Protein AF-A0A177CBW6-F1 (afdb_monomer_lite)

Structure (mmCIF, N/CA/C/O backbone):
data_AF-A0A177CBW6-F1
#
_entry.id   AF-A0A177CBW6-F1
#
loop_
_atom_site.group_PDB
_atom_site.id
_atom_site.type_symbol
_atom_site.lab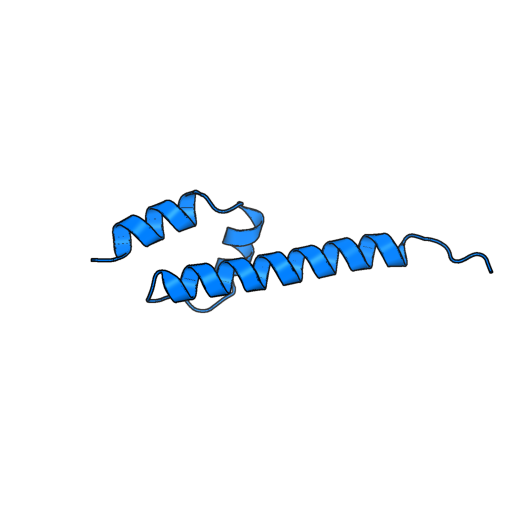el_atom_id
_atom_site.label_alt_id
_atom_site.label_comp_id
_atom_site.label_asym_id
_atom_site.label_entity_id
_atom_site.label_seq_id
_atom_site.pdbx_PDB_ins_code
_atom_site.Cartn_x
_atom_site.Cartn_y
_atom_site.Cartn_z
_atom_site.occupancy
_atom_site.B_iso_or_equiv
_atom_site.auth_seq_id
_atom_site.auth_comp_id
_atom_site.auth_asym_id
_atom_site.auth_atom_id
_atom_site.pdbx_PDB_model_num
ATOM 1 N N . ASP A 1 1 ? 5.223 -0.560 -19.975 1.00 48.47 1 ASP A N 1
ATOM 2 C CA . ASP A 1 1 ? 6.046 0.484 -19.317 1.00 48.47 1 ASP A CA 1
ATOM 3 C C . ASP A 1 1 ? 5.181 1.059 -18.202 1.00 48.47 1 ASP A C 1
ATOM 5 O O . ASP A 1 1 ? 4.693 2.179 -18.268 1.00 48.47 1 ASP A O 1
ATOM 9 N N . ASP A 1 2 ? 4.876 0.214 -17.218 1.00 55.53 2 ASP A N 1
ATOM 10 C CA . ASP A 1 2 ? 3.818 0.449 -16.219 1.00 55.53 2 ASP A CA 1
ATOM 11 C C . ASP A 1 2 ? 4.411 0.842 -14.857 1.00 55.53 2 ASP 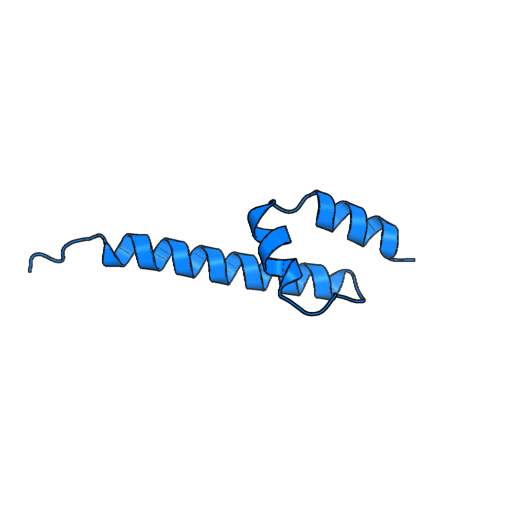A C 1
ATOM 13 O O . ASP A 1 2 ? 3.731 1.345 -13.961 1.00 55.53 2 ASP A O 1
ATOM 17 N N . THR A 1 3 ? 5.734 0.737 -14.755 1.00 70.62 3 THR A N 1
ATOM 18 C CA . THR A 1 3 ? 6.575 1.112 -13.622 1.00 70.62 3 THR A CA 1
ATOM 19 C C . THR A 1 3 ? 6.411 2.563 -13.138 1.00 70.62 3 THR A C 1
ATOM 21 O O . THR A 1 3 ? 6.358 2.754 -11.920 1.00 70.62 3 THR A O 1
ATOM 24 N N . PRO A 1 4 ? 6.289 3.613 -13.984 1.00 81.69 4 PRO A N 1
ATOM 25 C CA . PRO A 1 4 ? 6.110 4.978 -13.478 1.00 81.69 4 PRO A CA 1
ATOM 26 C C . PRO A 1 4 ? 4.709 5.228 -12.895 1.00 81.69 4 PRO A C 1
ATOM 28 O O . PRO A 1 4 ? 4.582 5.962 -11.913 1.00 81.69 4 PRO A O 1
ATOM 31 N N . LEU A 1 5 ? 3.665 4.605 -13.454 1.00 83.88 5 LEU A N 1
ATOM 32 C CA . LEU A 1 5 ? 2.291 4.721 -12.949 1.00 83.88 5 LEU A CA 1
ATOM 33 C C . LEU A 1 5 ? 2.121 3.962 -11.629 1.00 83.88 5 LEU A C 1
ATOM 35 O O . LEU A 1 5 ? 1.549 4.506 -10.685 1.00 83.88 5 LEU A O 1
ATOM 39 N N . GLN A 1 6 ? 2.693 2.760 -11.528 1.00 82.31 6 GLN A N 1
ATOM 40 C CA . GLN A 1 6 ? 2.761 1.994 -10.280 1.00 82.31 6 GLN A CA 1
ATOM 41 C C . GLN A 1 6 ? 3.475 2.769 -9.177 1.00 82.31 6 GLN A C 1
ATOM 43 O O . GLN A 1 6 ? 2.969 2.867 -8.062 1.00 82.31 6 GLN A O 1
ATOM 48 N N . ALA A 1 7 ? 4.625 3.372 -9.488 1.00 84.31 7 ALA A N 1
ATOM 49 C CA . ALA A 1 7 ? 5.368 4.168 -8.521 1.00 84.31 7 ALA A CA 1
ATOM 50 C C . ALA A 1 7 ? 4.567 5.395 -8.062 1.00 84.31 7 ALA A C 1
ATOM 52 O O . ALA A 1 7 ? 4.529 5.688 -6.867 1.00 84.31 7 ALA A O 1
ATOM 53 N N . ALA A 1 8 ? 3.906 6.109 -8.977 1.00 88.56 8 ALA A N 1
ATOM 54 C CA . ALA A 1 8 ? 3.058 7.246 -8.622 1.00 88.56 8 ALA A CA 1
ATOM 55 C C . ALA A 1 8 ? 1.877 6.822 -7.732 1.00 88.56 8 ALA A C 1
ATOM 57 O O . ALA A 1 8 ? 1.610 7.473 -6.720 1.00 88.56 8 ALA A O 1
ATOM 58 N N . TYR A 1 9 ? 1.222 5.705 -8.065 1.00 87.50 9 TYR A N 1
ATOM 59 C CA . TYR A 1 9 ? 0.128 5.144 -7.277 1.00 87.50 9 TYR A CA 1
ATOM 60 C C . TYR A 1 9 ? 0.597 4.724 -5.881 1.00 87.50 9 TYR A C 1
ATOM 62 O O . TYR A 1 9 ? 0.055 5.200 -4.886 1.00 87.50 9 TYR A O 1
ATOM 70 N N . TYR A 1 10 ? 1.664 3.922 -5.797 1.00 86.00 10 TYR A N 1
ATOM 71 C CA . TYR A 1 10 ? 2.247 3.468 -4.534 1.00 86.00 10 TYR A CA 1
ATOM 72 C C . TYR A 1 10 ? 2.641 4.640 -3.632 1.00 86.00 10 TYR A C 1
ATOM 74 O O . TYR A 1 10 ? 2.368 4.617 -2.435 1.00 86.00 10 TYR A O 1
ATOM 82 N N . ASN A 1 11 ? 3.226 5.704 -4.191 1.00 88.62 11 ASN A N 1
ATOM 83 C CA . ASN A 1 11 ? 3.580 6.899 -3.423 1.00 88.62 11 ASN A CA 1
ATOM 84 C C . ASN A 1 11 ? 2.357 7.635 -2.854 1.00 88.62 11 ASN A C 1
ATOM 86 O O . ASN A 1 11 ? 2.454 8.189 -1.757 1.00 88.62 11 ASN A O 1
ATOM 90 N N . GLY A 1 12 ? 1.224 7.621 -3.564 1.00 89.38 12 GLY A N 1
ATOM 91 C CA . GLY A 1 12 ? -0.035 8.232 -3.132 1.00 89.38 12 GLY A CA 1
ATOM 92 C C . GLY A 1 12 ? -0.818 7.431 -2.085 1.00 89.38 12 GLY A C 1
ATOM 93 O O . GLY A 1 12 ? -1.748 7.970 -1.482 1.00 89.38 12 GLY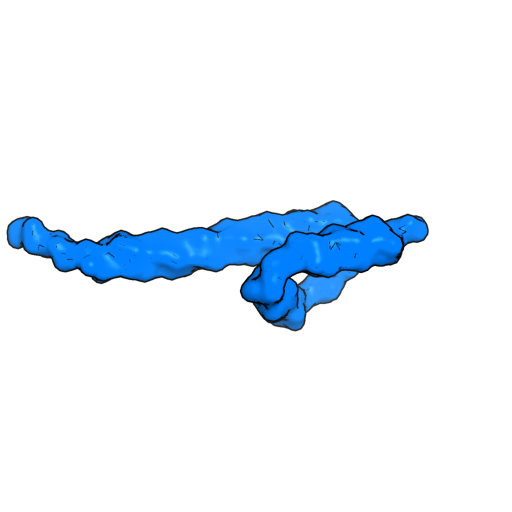 A O 1
ATOM 94 N N . LEU A 1 13 ? -0.459 6.167 -1.840 1.00 89.44 13 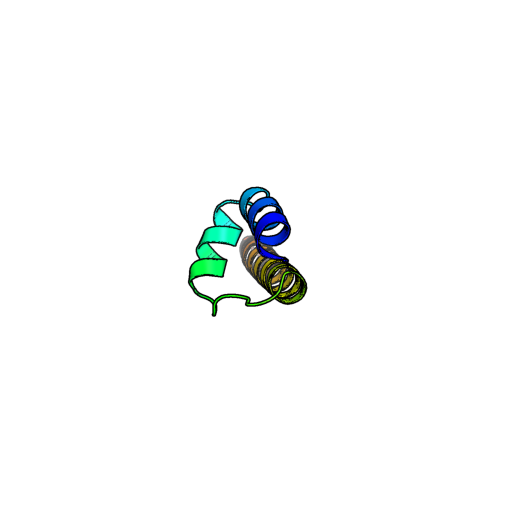LEU A N 1
ATOM 95 C CA . LEU A 1 13 ? -1.088 5.353 -0.801 1.00 89.44 13 LEU A CA 1
ATOM 96 C C . LEU A 1 13 ? -0.733 5.861 0.602 1.00 89.44 13 LEU A C 1
ATOM 98 O O . LEU A 1 13 ? 0.310 6.475 0.835 1.00 89.44 13 LEU A O 1
ATOM 102 N N . LYS A 1 14 ? -1.603 5.578 1.575 1.00 89.31 14 LYS A N 1
ATOM 103 C CA . LYS A 1 14 ? -1.307 5.844 2.989 1.00 89.31 14 LYS A CA 1
ATOM 104 C C . LYS A 1 14 ? -0.193 4.912 3.468 1.00 89.31 14 LYS A C 1
ATOM 106 O O . LYS A 1 14 ? -0.194 3.742 3.104 1.00 89.31 14 LYS A O 1
ATOM 111 N N . GLU A 1 15 ? 0.677 5.400 4.351 1.00 88.75 15 GLU A N 1
ATOM 112 C CA . GLU A 1 15 ? 1.781 4.617 4.943 1.00 88.75 15 GLU A CA 1
ATOM 113 C C . GLU A 1 15 ? 1.299 3.276 5.520 1.00 88.75 15 GLU A C 1
ATOM 115 O O . GLU A 1 15 ? 1.840 2.241 5.168 1.00 88.75 15 GLU A O 1
ATOM 120 N N . ILE A 1 16 ? 0.190 3.266 6.272 1.00 87.12 16 ILE A N 1
ATOM 121 C CA . ILE A 1 16 ? -0.403 2.033 6.826 1.00 87.12 16 ILE A CA 1
ATOM 122 C C . ILE A 1 16 ? -0.766 0.985 5.761 1.00 87.12 16 ILE A C 1
ATOM 124 O O . ILE A 1 16 ? -0.674 -0.212 6.014 1.00 87.12 16 ILE A O 1
ATOM 128 N N . ILE A 1 17 ? -1.189 1.427 4.574 1.00 87.69 17 ILE A N 1
ATOM 129 C CA . ILE A 1 17 ? -1.505 0.526 3.463 1.00 87.69 17 ILE A CA 1
ATOM 130 C C . ILE A 1 17 ? -0.199 0.031 2.841 1.00 87.69 17 ILE A C 1
ATOM 132 O O . ILE A 1 17 ? -0.085 -1.156 2.568 1.00 87.69 17 ILE A O 1
ATOM 136 N N . LYS A 1 18 ? 0.804 0.905 2.669 1.00 89.31 18 LYS A N 1
ATOM 137 C CA . LYS A 1 18 ? 2.136 0.516 2.175 1.00 89.31 18 LYS A CA 1
ATOM 138 C C . LYS A 1 18 ? 2.796 -0.528 3.078 1.00 89.31 18 LYS A C 1
ATOM 140 O O . LYS A 1 18 ? 3.301 -1.516 2.563 1.00 89.31 18 LYS A O 1
ATOM 145 N N . ASP A 1 19 ? 2.750 -0.339 4.396 1.00 89.62 19 ASP A N 1
ATOM 146 C CA . ASP A 1 19 ? 3.297 -1.285 5.377 1.00 89.62 19 ASP A CA 1
ATOM 147 C C . ASP A 1 19 ? 2.639 -2.668 5.266 1.00 89.62 19 ASP A C 1
ATOM 149 O O . ASP A 1 19 ? 3.330 -3.681 5.214 1.00 89.62 19 ASP A O 1
ATOM 153 N N . GLU A 1 20 ? 1.308 -2.731 5.162 1.00 87.69 20 GLU A N 1
ATOM 154 C CA . GLU A 1 20 ? 0.613 -4.009 4.959 1.00 87.69 20 GLU A CA 1
ATOM 155 C C . GLU A 1 20 ? 0.896 -4.611 3.574 1.00 87.69 20 GLU A C 1
ATOM 157 O O . GLU A 1 20 ? 1.021 -5.827 3.454 1.00 87.69 20 GLU A O 1
ATOM 162 N N . LEU A 1 21 ? 1.054 -3.789 2.531 1.00 86.62 21 LEU A N 1
ATOM 163 C CA . LEU A 1 21 ? 1.419 -4.260 1.191 1.00 86.62 21 LEU A CA 1
ATOM 164 C C . LEU A 1 21 ? 2.808 -4.916 1.153 1.00 86.62 21 LEU A C 1
ATOM 166 O O . LEU A 1 21 ? 3.002 -5.832 0.362 1.00 86.62 21 LEU A O 1
ATOM 170 N N . VAL A 1 22 ? 3.751 -4.521 2.019 1.00 85.00 22 VAL A N 1
ATOM 171 C CA . VAL A 1 22 ? 5.069 -5.184 2.143 1.00 85.00 22 VAL A CA 1
ATOM 172 C C . VAL A 1 22 ? 4.939 -6.637 2.621 1.00 85.00 22 VAL A C 1
ATOM 174 O O . VAL A 1 22 ? 5.811 -7.459 2.342 1.00 85.00 22 VAL A O 1
ATOM 177 N N . HIS A 1 23 ? 3.856 -6.977 3.324 1.00 83.50 23 HIS A N 1
ATOM 178 C CA . HIS A 1 23 ? 3.573 -8.345 3.759 1.00 83.50 23 HIS A CA 1
ATOM 179 C C . HIS A 1 23 ? 2.889 -9.209 2.689 1.00 83.50 23 HIS A C 1
ATOM 181 O O . HIS A 1 23 ? 2.686 -10.403 2.919 1.00 83.50 23 HIS A O 1
ATOM 187 N N . HIS A 1 24 ? 2.545 -8.632 1.539 1.00 81.44 24 HIS A N 1
ATOM 188 C CA . HIS A 1 24 ? 1.973 -9.338 0.400 1.00 81.44 24 HIS A CA 1
ATOM 189 C C . HIS A 1 24 ? 3.008 -9.536 -0.717 1.00 81.44 24 HIS A C 1
ATOM 191 O O . HIS A 1 24 ? 4.028 -8.847 -0.770 1.00 81.44 24 HIS A O 1
ATOM 197 N N . ASP A 1 25 ? 2.749 -10.497 -1.609 1.00 77.56 25 ASP A N 1
ATOM 198 C CA . ASP A 1 25 ? 3.550 -10.671 -2.820 1.00 77.56 25 ASP A CA 1
ATOM 199 C C . ASP A 1 25 ? 3.566 -9.382 -3.652 1.00 77.56 25 ASP A C 1
ATOM 201 O O . ASP A 1 25 ? 2.593 -8.622 -3.701 1.00 77.56 25 ASP A O 1
ATOM 205 N N . LYS A 1 26 ? 4.716 -9.122 -4.276 1.00 72.31 26 LYS A N 1
ATOM 206 C CA . LYS A 1 26 ? 4.939 -7.922 -5.080 1.00 72.31 26 LYS A CA 1
ATOM 207 C C . LYS A 1 26 ? 4.009 -7.975 -6.295 1.00 72.31 26 LYS A C 1
ATOM 209 O O . LYS A 1 26 ? 4.095 -8.925 -7.057 1.00 72.31 26 LYS A O 1
ATOM 214 N N . ALA A 1 27 ? 3.156 -6.967 -6.464 1.00 77.62 27 ALA A N 1
ATOM 215 C CA . ALA A 1 27 ? 2.344 -6.825 -7.670 1.00 77.62 27 ALA A CA 1
ATOM 216 C C . ALA A 1 27 ? 3.249 -6.595 -8.891 1.00 77.62 27 ALA A C 1
ATOM 218 O O . ALA A 1 27 ? 4.135 -5.731 -8.836 1.00 77.62 27 ALA A O 1
ATOM 219 N N . ASP A 1 28 ? 3.029 -7.356 -9.963 1.00 77.69 28 ASP A N 1
ATOM 220 C CA . ASP A 1 28 ? 3.752 -7.214 -11.228 1.00 77.69 28 ASP A CA 1
ATOM 221 C C . ASP A 1 28 ? 3.102 -6.115 -12.088 1.00 77.69 28 ASP A C 1
ATOM 223 O O . ASP A 1 28 ? 3.798 -5.321 -12.732 1.00 77.69 28 ASP A O 1
ATOM 227 N N . ASP A 1 29 ? 1.775 -5.980 -11.998 1.00 84.62 29 ASP A N 1
ATOM 228 C CA . ASP A 1 29 ? 0.981 -5.014 -12.756 1.00 84.62 29 ASP A CA 1
ATOM 229 C C . ASP A 1 29 ? 0.302 -3.937 -11.887 1.00 84.62 29 ASP A C 1
ATOM 231 O O . ASP A 1 29 ? 0.088 -4.074 -10.681 1.00 84.62 29 ASP A O 1
ATOM 235 N N . LEU A 1 30 ? -0.028 -2.795 -12.511 1.00 85.12 30 LEU A N 1
ATOM 236 C CA . LEU A 1 30 ? -0.716 -1.694 -11.819 1.00 85.12 30 LEU A CA 1
ATOM 237 C C . LEU A 1 30 ? -2.096 -2.126 -11.313 1.00 85.12 30 LEU A C 1
ATOM 239 O O . LEU A 1 30 ? -2.504 -1.710 -10.231 1.00 85.12 30 LEU A O 1
ATOM 243 N N . ASP A 1 31 ? -2.793 -2.949 -12.093 1.00 87.31 31 ASP A N 1
ATOM 244 C CA . ASP A 1 31 ? -4.121 -3.456 -11.748 1.00 87.31 31 ASP A CA 1
ATOM 245 C C . ASP A 1 31 ? -4.056 -4.318 -10.480 1.00 87.31 31 ASP A C 1
ATOM 247 O O . ASP A 1 31 ? -4.774 -4.058 -9.515 1.00 87.31 31 ASP A O 1
ATOM 251 N N . GLU A 1 32 ? -3.075 -5.223 -10.407 1.00 87.62 32 GLU A N 1
ATOM 252 C CA . GLU A 1 32 ? -2.828 -6.043 -9.220 1.00 87.62 32 GLU A CA 1
ATOM 253 C C . GLU A 1 32 ? -2.505 -5.189 -7.992 1.00 87.62 32 GLU A C 1
ATOM 255 O O . GLU A 1 32 ? -3.012 -5.456 -6.903 1.00 87.62 32 GLU A O 1
ATOM 260 N N . LEU A 1 33 ? -1.701 -4.130 -8.155 1.00 87.56 33 LEU A N 1
ATOM 261 C CA . LEU A 1 33 ? -1.381 -3.203 -7.070 1.00 87.56 33 LEU A CA 1
ATOM 262 C C . LEU A 1 33 ? -2.634 -2.483 -6.550 1.00 87.56 33 LEU A C 1
ATOM 264 O O . LEU A 1 33 ? -2.778 -2.298 -5.339 1.00 87.56 33 LEU A O 1
ATOM 268 N N . ILE A 1 34 ? -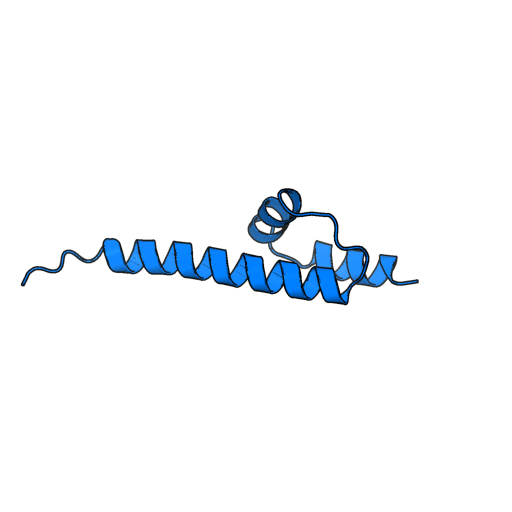3.541 -2.088 -7.449 1.00 89.25 34 ILE A N 1
ATOM 269 C CA . ILE A 1 34 ? -4.821 -1.467 -7.094 1.00 89.25 34 ILE A CA 1
ATOM 270 C C . ILE A 1 34 ? -5.699 -2.474 -6.343 1.00 89.25 34 ILE A C 1
ATOM 272 O O . ILE A 1 34 ? -6.211 -2.153 -5.268 1.00 89.25 34 ILE A O 1
ATOM 276 N N . GLU A 1 35 ? -5.849 -3.696 -6.856 1.00 91.06 35 GLU A N 1
ATOM 277 C CA . GLU A 1 35 ? -6.643 -4.747 -6.211 1.00 91.06 35 GLU A CA 1
ATOM 278 C C . GLU A 1 35 ? -6.111 -5.105 -4.816 1.00 91.06 35 GLU A C 1
ATOM 280 O O . GLU A 1 35 ? -6.885 -5.228 -3.858 1.00 91.06 35 GLU A O 1
ATOM 285 N N . LEU A 1 36 ? -4.788 -5.231 -4.677 1.00 90.06 36 LEU A N 1
ATOM 286 C CA . LEU A 1 36 ? -4.111 -5.470 -3.404 1.00 90.06 36 LEU A CA 1
ATOM 287 C C . LEU A 1 36 ? -4.353 -4.324 -2.420 1.00 90.06 36 LEU A C 1
ATOM 289 O O . LEU A 1 36 ? -4.750 -4.576 -1.281 1.00 90.06 36 LEU A O 1
ATOM 293 N N . ALA A 1 37 ? -4.180 -3.074 -2.855 1.00 90.19 37 ALA A N 1
ATOM 294 C CA . ALA A 1 37 ? -4.407 -1.904 -2.011 1.00 90.19 37 ALA A CA 1
ATOM 295 C C . ALA A 1 37 ? -5.862 -1.823 -1.521 1.00 90.19 37 ALA A C 1
ATOM 297 O O . ALA A 1 37 ? -6.094 -1.576 -0.337 1.00 90.19 37 ALA A O 1
ATOM 298 N N . VAL A 1 38 ? -6.840 -2.097 -2.393 1.00 91.69 38 VAL A N 1
ATOM 299 C CA . VAL A 1 38 ? -8.270 -2.131 -2.034 1.00 91.69 38 VAL A CA 1
ATOM 300 C C . VAL A 1 38 ? -8.561 -3.240 -1.023 1.00 91.69 38 VAL A C 1
ATOM 302 O O . VAL A 1 38 ? -9.275 -3.022 -0.043 1.00 91.69 38 VAL A O 1
ATOM 305 N N . ARG A 1 39 ? -7.995 -4.436 -1.219 1.00 91.44 39 ARG A N 1
ATOM 306 C CA . ARG A 1 39 ? -8.184 -5.565 -0.297 1.00 91.44 39 ARG A CA 1
ATOM 307 C C . ARG A 1 39 ? -7.601 -5.273 1.086 1.00 91.44 39 ARG A C 1
ATOM 309 O O . ARG A 1 39 ? -8.241 -5.575 2.094 1.00 91.44 39 ARG A O 1
ATOM 316 N N . VAL A 1 40 ? -6.413 -4.672 1.132 1.00 91.12 40 VAL A N 1
ATOM 317 C CA . VAL A 1 40 ? -5.760 -4.244 2.375 1.00 91.12 40 VAL A CA 1
ATOM 318 C C . VAL A 1 40 ? -6.577 -3.158 3.075 1.00 91.12 40 VAL A C 1
ATOM 320 O O . VAL A 1 40 ? -6.819 -3.269 4.276 1.00 91.12 40 VAL A O 1
ATOM 323 N N . ASP A 1 41 ? -7.054 -2.144 2.348 1.00 90.25 41 ASP A N 1
ATOM 324 C CA . ASP A 1 41 ? -7.870 -1.067 2.925 1.00 90.25 41 ASP A CA 1
ATOM 325 C C . ASP A 1 41 ? -9.177 -1.605 3.524 1.00 90.25 41 ASP A C 1
ATOM 327 O O . ASP A 1 41 ? -9.494 -1.292 4.672 1.00 90.25 41 ASP A O 1
ATOM 331 N N . ASN A 1 42 ? -9.868 -2.510 2.820 1.00 90.50 42 ASN A N 1
ATOM 332 C CA . ASN A 1 42 ? -11.063 -3.182 3.338 1.00 90.50 42 ASN A CA 1
ATOM 333 C C . ASN A 1 42 ? -10.769 -3.938 4.640 1.00 90.50 42 ASN A C 1
ATOM 335 O O . ASN A 1 42 ? -11.455 -3.730 5.638 1.00 90.50 42 ASN A O 1
ATOM 339 N N . ARG A 1 43 ? -9.694 -4.734 4.682 1.00 88.88 43 ARG A N 1
ATOM 340 C CA . ARG A 1 43 ? -9.302 -5.476 5.890 1.00 88.88 43 ARG A CA 1
ATOM 341 C C . ARG A 1 43 ? -8.952 -4.544 7.055 1.00 88.88 43 ARG A C 1
ATOM 343 O O . ARG A 1 43 ? -9.293 -4.821 8.207 1.00 88.88 43 ARG A O 1
ATOM 350 N N . LEU A 1 44 ? -8.267 -3.433 6.778 1.00 88.19 44 LEU A N 1
ATOM 351 C CA . LEU A 1 44 ? -7.951 -2.410 7.778 1.00 88.19 44 LEU A CA 1
ATOM 352 C C . LEU A 1 44 ? -9.211 -1.698 8.278 1.00 88.19 44 LEU A C 1
ATOM 354 O O . LEU A 1 44 ? -9.305 -1.384 9.469 1.00 88.19 44 LEU A O 1
ATOM 358 N N . TYR A 1 45 ? -10.174 -1.444 7.394 1.00 87.50 45 TYR A N 1
ATOM 359 C CA . TYR A 1 45 ? -11.463 -0.862 7.736 1.00 87.50 45 TYR A CA 1
ATOM 360 C C . TYR A 1 45 ? -12.295 -1.811 8.602 1.00 87.50 45 TYR A C 1
ATOM 362 O O . TYR A 1 45 ? -12.793 -1.393 9.649 1.00 87.50 45 TYR A O 1
ATOM 370 N N . GLU A 1 46 ? -12.387 -3.089 8.235 1.00 87.12 46 GLU A N 1
ATOM 371 C CA . GLU A 1 46 ? -13.061 -4.128 9.020 1.00 87.12 46 GLU A CA 1
ATOM 372 C C . GLU A 1 46 ? -12.436 -4.236 10.412 1.00 87.12 46 GLU A C 1
ATOM 374 O O . GLU A 1 46 ? -13.134 -4.055 11.407 1.00 87.12 46 GLU A O 1
ATOM 379 N N . ARG A 1 47 ? -11.104 -4.343 10.506 1.00 83.56 47 ARG A N 1
ATOM 380 C CA . ARG A 1 47 ? -10.385 -4.399 11.790 1.00 83.56 47 ARG A CA 1
ATOM 381 C C . ARG A 1 47 ? -10.639 -3.174 12.675 1.00 83.56 47 ARG A C 1
ATOM 383 O O . ARG A 1 47 ? -10.682 -3.286 13.903 1.00 83.56 47 ARG A O 1
ATOM 390 N N . GLN A 1 48 ? -10.757 -1.985 12.084 1.00 81.88 48 GLN A N 1
ATOM 391 C CA . GLN A 1 48 ? -11.089 -0.762 12.821 1.00 81.88 48 GLN A CA 1
ATOM 392 C C . GLN A 1 48 ? -12.559 -0.727 13.246 1.00 81.88 48 GLN A C 1
ATOM 394 O O . GLN A 1 48 ? -12.865 -0.293 14.358 1.00 81.88 48 GLN A O 1
ATOM 399 N N . THR A 1 49 ? -13.458 -1.205 12.391 1.00 78.25 49 THR A N 1
ATOM 400 C CA . THR A 1 49 ? -14.900 -1.239 12.648 1.00 78.25 49 THR A CA 1
ATOM 401 C C . THR A 1 49 ? -15.236 -2.271 13.722 1.00 78.25 49 THR A C 1
ATOM 403 O O . THR A 1 49 ? -15.951 -1.949 14.666 1.00 78.25 49 THR A O 1
ATOM 406 N N . GLU A 1 50 ? -14.625 -3.455 13.678 1.00 68.50 50 GLU A N 1
ATOM 407 C CA . GLU A 1 50 ? -14.747 -4.492 14.707 1.00 68.50 50 GLU A CA 1
ATOM 408 C C . GLU A 1 50 ? -14.301 -3.987 16.082 1.00 68.50 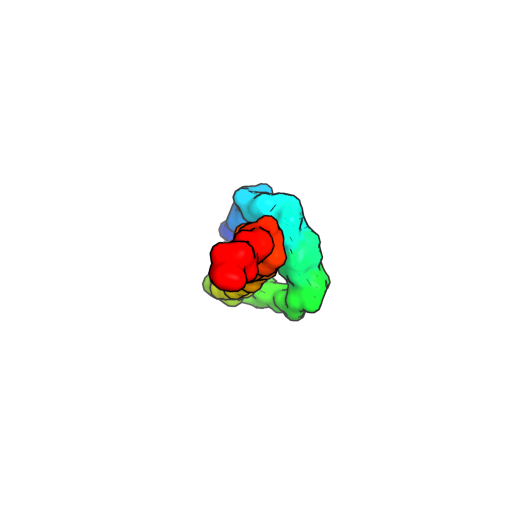50 GLU A C 1
ATOM 410 O O . GLU A 1 50 ? -15.004 -4.182 17.072 1.00 68.50 50 GLU A O 1
ATOM 415 N N . LYS A 1 51 ? -13.182 -3.254 16.164 1.00 61.09 51 LYS A N 1
ATOM 416 C CA . LYS A 1 51 ? -12.747 -2.617 17.421 1.00 61.09 51 LYS A CA 1
ATOM 417 C C . LYS A 1 51 ? -13.740 -1.572 17.932 1.00 61.09 51 LYS A C 1
ATOM 419 O O . LYS A 1 51 ? -13.848 -1.372 19.140 1.00 61.09 51 LYS A O 1
ATOM 424 N N . LYS A 1 52 ? -14.449 -0.897 17.027 1.00 59.81 52 LYS A N 1
ATOM 425 C CA . LYS A 1 52 ? -15.442 0.127 17.367 1.00 59.81 52 LYS A CA 1
ATOM 426 C C . LYS A 1 52 ? -16.764 -0.486 17.838 1.00 59.81 52 LYS A C 1
ATOM 428 O O . LYS A 1 52 ? -17.417 0.093 18.703 1.00 59.81 52 LYS A O 1
ATOM 433 N N . GLU A 1 53 ? -17.133 -1.653 17.314 1.00 58.38 53 GLU A N 1
ATOM 434 C CA . GLU A 1 53 ? -18.333 -2.391 17.723 1.00 58.38 53 GLU A CA 1
ATOM 435 C C . GLU A 1 53 ? -18.105 -3.234 18.994 1.00 58.38 53 GLU A C 1
ATOM 437 O O . GLU A 1 53 ? -18.957 -3.204 19.879 1.00 58.38 53 GLU A O 1
ATOM 442 N N . LEU A 1 54 ? -16.941 -3.880 19.180 1.00 57.16 54 LEU A N 1
ATOM 443 C CA . LEU A 1 54 ? -16.612 -4.600 20.429 1.00 57.16 54 LEU A CA 1
ATOM 444 C C . LEU A 1 54 ? -16.409 -3.677 21.645 1.00 57.16 54 LEU A C 1
ATOM 446 O O . LEU A 1 54 ? -16.425 -4.140 22.784 1.00 57.16 54 LEU A O 1
ATOM 450 N N . GLY A 1 55 ? -16.189 -2.380 21.417 1.00 53.75 55 GLY A N 1
ATOM 451 C CA . GLY A 1 55 ? -16.037 -1.373 22.469 1.00 53.75 55 GLY A CA 1
ATOM 452 C C . GLY A 1 55 ? -17.355 -0.807 23.002 1.00 53.75 55 GLY A C 1
ATOM 453 O O . GLY A 1 55 ? -17.328 -0.013 23.942 1.00 53.75 55 GLY A O 1
ATOM 454 N N . LYS A 1 56 ? -18.508 -1.177 22.429 1.00 54.75 56 LYS A N 1
ATOM 455 C CA . LYS A 1 56 ? -19.811 -0.817 22.996 1.00 54.75 56 LYS A CA 1
ATOM 456 C C . LYS A 1 56 ? -20.166 -1.882 24.031 1.00 54.75 56 LYS A C 1
ATOM 458 O O . LYS A 1 56 ? -20.469 -3.005 23.630 1.00 54.75 56 LYS A O 1
ATOM 463 N N . PRO A 1 57 ? -20.157 -1.589 25.346 1.00 55.94 57 PRO A N 1
ATOM 464 C CA . PRO A 1 57 ? -20.759 -2.504 26.294 1.00 55.94 57 PRO A CA 1
ATOM 465 C C . PRO A 1 57 ? -22.239 -2.591 25.925 1.00 55.94 57 PRO A C 1
ATOM 467 O O . PRO A 1 57 ? -23.000 -1.645 26.129 1.00 55.94 57 PRO A O 1
ATOM 470 N N . THR A 1 58 ? -22.647 -3.706 25.326 1.00 61.88 58 THR A N 1
ATOM 471 C CA . THR A 1 58 ? -24.053 -4.074 25.214 1.00 61.88 58 THR A CA 1
ATOM 472 C C . THR A 1 58 ? -24.539 -4.369 26.625 1.00 61.88 58 THR A C 1
ATOM 474 O O . THR A 1 58 ? -24.587 -5.518 27.053 1.00 61.88 58 THR A O 1
ATOM 477 N N . PHE A 1 59 ? -24.846 -3.310 27.374 1.00 62.09 59 PHE A N 1
ATOM 478 C CA . PHE A 1 59 ? -25.767 -3.398 28.490 1.00 62.09 59 PHE A CA 1
ATOM 479 C C . PHE A 1 59 ? -27.130 -3.711 27.878 1.00 62.09 59 PHE A C 1
ATOM 481 O O . PHE A 1 59 ? -27.779 -2.840 27.298 1.00 62.09 59 PHE A O 1
ATOM 488 N N . ARG A 1 60 ? -27.497 -4.988 27.934 1.00 49.53 60 ARG A N 1
ATOM 489 C CA . ARG A 1 60 ? -28.865 -5.450 27.757 1.00 49.53 60 ARG A CA 1
ATOM 490 C C . ARG A 1 60 ? -29.389 -5.914 29.104 1.00 49.53 60 ARG A C 1
ATOM 492 O O . ARG A 1 60 ? -28.582 -6.506 29.854 1.00 49.53 60 ARG A O 1
#

Secondary structure (DSSP, 8-state):
--HHHHHHHHHHS-HHHHHHHHTSPPPSSHHHHHHHHHHHHHHHHHHHHHHHHHTS----

Foldseek 3Di:
DQVVVQVVVLVPADPQLNVVVVVDDDDPHSVVVVVSSVVSVVVVVVVVVVVVVVPDPPPD

Sequence (60 aa):
DDTPLQAAYYNGLKEIIKDELVHHDKADDLDELIELAVRVDNRLYERQTEKKELGKPTFR

Organism: NCBI:txid1460663

Radius of gyration: 15.46 Å; chains: 1; bounding box: 35×19×48 Å

pLDDT: mean 79.73, std 12.7, range [48.47, 91.69]